Protein AF-A0A0D6Q1G5-F1 (afdb_monomer)

Secondary structure (DSSP, 8-state):
-PPPPPPHHHHHHHSPPPPPPP-PPP-TTTHHHHHHHHHHHHHTPPTTTHHHHHHHHHHHHHHHHHTTSS-HHHHHHHHHHHHHHTT--HHHHHHHHHHHHHHHHTSPPP------

Sequence (116 aa):
MPPPPIPHWLAALLAPAPQPMPPRRMAADRAPGVLLRALHAVCDAPAGMANTTLNARAYALGRWCGAGMMDMAQARDTLLHAAQRRRIPLNEARATIRSGLNAGLRNPRPVMRALP

Solvent-accessible surface area (backbone atoms only — not comparable to full-atom values): 6587 Å² total; per-residue (Å²): 131,82,80,79,82,79,56,70,72,57,52,60,71,68,48,74,75,84,73,79,75,76,84,55,80,59,63,78,81,59,44,66,62,53,53,52,54,45,27,49,48,28,52,69,37,55,90,93,36,39,65,61,42,39,31,53,41,22,22,54,48,12,10,36,29,43,53,42,43,39,60,63,65,62,51,50,51,46,48,51,54,19,32,54,76,55,65,46,57,66,72,59,46,52,53,41,39,52,53,18,24,53,56,11,35,78,49,43,50,87,73,85,72,80,76,132

Foldseek 3Di:
DDDDDDDPVVVVVVDPDPDDDPQDDAPPDPAVVLLVVLLCCLLVPPVPCNLVSLLQSLQQVLQCVLQSHDDLVSSLVSSLVSCVSNVPPNVSSNVSSVVNSPNNNVVHDDDPDPDD

Mean predicted aligned error: 10.6 Å

Organism: NCBI:txid1234669

Radius of gyration: 17.66 Å; Cα contacts (8 Å, |Δi|>4): 138; chains: 1; bounding box: 49×21×62 Å

Structure (mmCIF, N/CA/C/O backbone):
data_AF-A0A0D6Q1G5-F1
#
_entry.id   AF-A0A0D6Q1G5-F1
#
loop_
_atom_site.group_PDB
_atom_site.id
_atom_site.type_symbol
_atom_site.label_atom_id
_atom_site.label_alt_id
_atom_site.label_comp_id
_atom_site.label_asym_id
_atom_site.label_entity_id
_atom_site.label_seq_id
_atom_site.pdbx_PDB_ins_code
_atom_site.Cartn_x
_atom_site.Cartn_y
_atom_site.Cartn_z
_atom_site.occupancy
_atom_site.B_iso_or_equiv
_atom_site.auth_seq_id
_atom_site.auth_comp_id
_atom_site.auth_asym_id
_atom_site.auth_atom_id
_atom_site.pdbx_PDB_model_num
ATOM 1 N N . MET A 1 1 ? -21.954 6.990 -46.065 1.00 56.91 1 MET A N 1
ATOM 2 C CA . MET A 1 1 ? -21.595 7.820 -44.894 1.00 56.91 1 MET A CA 1
ATOM 3 C C . MET A 1 1 ? -20.930 6.909 -43.870 1.00 56.91 1 MET A C 1
ATOM 5 O O . MET A 1 1 ? -21.485 5.839 -43.641 1.00 56.91 1 MET A O 1
ATOM 9 N N . PRO A 1 2 ? -19.750 7.246 -43.322 1.00 72.81 2 PRO A N 1
ATOM 10 C CA . PRO A 1 2 ? -19.150 6.450 -42.254 1.00 72.81 2 PRO A CA 1
ATOM 11 C C . PRO A 1 2 ? -20.015 6.517 -40.983 1.00 72.81 2 PRO A C 1
ATOM 13 O O . PRO A 1 2 ? -20.698 7.525 -40.774 1.00 72.81 2 PRO A O 1
ATOM 16 N N . PRO A 1 3 ? -20.018 5.466 -40.144 1.00 69.62 3 PRO A N 1
ATOM 17 C CA . PRO A 1 3 ? -20.740 5.496 -38.880 1.00 69.62 3 PRO A CA 1
ATOM 18 C C . PRO A 1 3 ? -20.197 6.619 -37.980 1.00 69.62 3 PRO A C 1
ATOM 20 O O . PRO A 1 3 ? -18.997 6.910 -38.021 1.00 69.62 3 PRO A O 1
ATOM 23 N N . PRO A 1 4 ? -21.059 7.263 -37.173 1.00 74.31 4 PRO A N 1
ATOM 24 C CA . PRO A 1 4 ? -20.623 8.296 -36.245 1.00 74.31 4 PRO A CA 1
ATOM 25 C C . PRO A 1 4 ? -19.628 7.718 -35.225 1.00 74.31 4 PRO A C 1
ATOM 27 O O . PRO A 1 4 ? -19.745 6.547 -34.847 1.00 74.31 4 PRO A O 1
ATOM 30 N N . PRO A 1 5 ? -18.646 8.516 -34.766 1.00 77.00 5 PRO A N 1
ATOM 31 C CA . PRO A 1 5 ? -17.690 8.066 -33.766 1.00 77.00 5 PRO A CA 1
ATOM 32 C C . PRO A 1 5 ? -18.419 7.673 -32.479 1.00 77.00 5 PRO A C 1
ATOM 34 O O . PRO A 1 5 ? -19.364 8.337 -32.048 1.00 77.00 5 PRO A O 1
ATOM 37 N N . ILE A 1 6 ? -17.965 6.587 -31.856 1.00 77.88 6 ILE A N 1
ATOM 38 C CA . ILE A 1 6 ? -18.527 6.129 -30.587 1.00 77.88 6 ILE A CA 1
ATOM 39 C C . ILE A 1 6 ? -18.345 7.195 -29.494 1.00 77.88 6 ILE A C 1
ATOM 41 O O . ILE A 1 6 ? -17.254 7.755 -29.352 1.00 77.88 6 ILE A O 1
ATOM 45 N N . PRO A 1 7 ? -19.380 7.460 -28.677 1.00 78.69 7 PRO A N 1
ATOM 46 C CA . PRO A 1 7 ? -19.252 8.340 -27.526 1.00 78.69 7 PRO A CA 1
ATOM 47 C C . PRO A 1 7 ? -18.194 7.831 -26.543 1.00 78.69 7 PRO A C 1
ATOM 49 O O . PRO A 1 7 ? -18.115 6.635 -26.253 1.00 78.69 7 PRO A O 1
ATOM 52 N N . HIS A 1 8 ? -17.416 8.746 -25.966 1.00 64.00 8 HIS A N 1
ATOM 53 C CA . HIS A 1 8 ? -16.313 8.406 -25.058 1.00 64.00 8 HIS A CA 1
ATOM 54 C C . HIS A 1 8 ? -16.758 7.572 -23.842 1.00 64.00 8 HIS A C 1
ATOM 56 O O . HIS A 1 8 ? -16.001 6.744 -23.340 1.00 64.00 8 HIS A O 1
A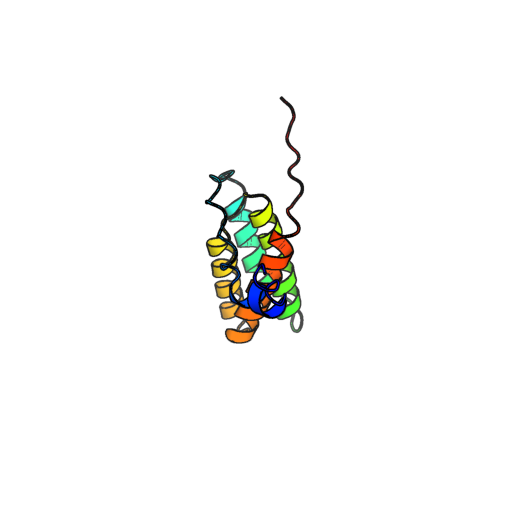TOM 62 N N . TRP A 1 9 ? -17.995 7.759 -23.371 1.00 74.38 9 TRP A N 1
ATOM 63 C CA . TRP A 1 9 ? -18.541 7.014 -22.236 1.00 74.38 9 TRP A CA 1
ATOM 64 C C . TRP A 1 9 ? -18.798 5.540 -22.582 1.00 74.38 9 TRP A C 1
ATOM 66 O O . TRP A 1 9 ? -18.588 4.666 -21.744 1.00 74.38 9 TRP A O 1
ATOM 76 N N . LEU A 1 10 ? -19.183 5.251 -23.828 1.00 65.06 10 LEU A N 1
ATOM 77 C CA . LEU A 1 10 ? -19.400 3.891 -24.312 1.00 65.06 10 LEU A CA 1
ATOM 78 C C . LEU A 1 10 ? -18.060 3.195 -24.571 1.00 65.06 10 LEU A C 1
ATOM 80 O O . LEU A 1 10 ? -17.890 2.031 -24.219 1.00 65.06 10 LEU A O 1
ATOM 84 N N . ALA A 1 11 ? -17.075 3.932 -25.090 1.00 74.81 11 ALA A N 1
ATOM 85 C CA . ALA A 1 11 ? -15.708 3.437 -25.232 1.00 74.81 11 ALA A CA 1
ATOM 86 C C . ALA A 1 11 ? -15.099 3.025 -23.878 1.00 74.81 11 ALA A C 1
ATOM 88 O O . ALA A 1 11 ? -14.411 2.013 -23.800 1.00 74.81 11 ALA A O 1
ATOM 89 N N . ALA A 1 12 ? -15.390 3.765 -22.803 1.00 69.31 12 ALA A N 1
ATOM 90 C CA . ALA A 1 12 ? -14.923 3.435 -21.457 1.00 69.31 12 ALA A CA 1
ATOM 91 C C . ALA A 1 12 ? -15.585 2.171 -20.876 1.00 69.31 12 ALA A C 1
ATOM 93 O O . ALA A 1 12 ? -14.927 1.426 -20.154 1.00 69.31 12 ALA A O 1
ATOM 94 N N . LEU A 1 13 ? -16.856 1.909 -21.203 1.00 73.44 13 LEU A N 1
ATOM 95 C CA . LEU A 1 13 ? -17.562 0.682 -20.801 1.00 73.44 13 LEU A CA 1
ATOM 96 C C . LEU A 1 13 ? -17.092 -0.551 -21.582 1.00 73.44 13 LEU A C 1
ATOM 98 O O . LEU A 1 13 ? -17.082 -1.653 -21.041 1.00 73.44 13 LEU A O 1
ATOM 102 N N . LEU A 1 14 ? -16.703 -0.358 -22.843 1.00 78.50 14 LEU A N 1
ATOM 103 C CA . LEU A 1 14 ? -16.174 -1.406 -23.718 1.00 78.50 14 LEU A CA 1
ATOM 104 C C . LEU A 1 14 ? -14.662 -1.616 -23.555 1.00 78.50 14 LEU A C 1
ATOM 106 O O . LEU A 1 14 ? -14.111 -2.557 -24.126 1.00 78.50 14 LEU A O 1
ATOM 110 N N . ALA A 1 15 ? -13.982 -0.744 -22.804 1.00 76.31 15 ALA A N 1
ATOM 111 C CA . ALA A 1 15 ? -12.550 -0.846 -22.593 1.00 76.31 15 ALA A CA 1
ATOM 112 C C . ALA A 1 15 ? -12.232 -2.162 -21.862 1.00 76.31 15 ALA A C 1
ATOM 114 O O . ALA A 1 15 ? -12.804 -2.429 -20.800 1.00 76.31 15 ALA A O 1
ATOM 115 N N . PRO A 1 16 ? -11.315 -2.992 -22.392 1.00 53.66 16 PRO A N 1
ATOM 116 C CA . PRO A 1 16 ? -10.900 -4.199 -21.699 1.00 53.66 16 PRO A CA 1
ATOM 117 C C . PRO A 1 16 ? -10.326 -3.823 -20.332 1.00 53.66 16 PRO A C 1
ATOM 119 O O . PRO A 1 16 ? -9.638 -2.807 -20.191 1.00 53.66 16 PRO A O 1
ATOM 122 N N . ALA A 1 17 ? -10.599 -4.652 -19.319 1.00 57.75 17 ALA A N 1
ATOM 123 C CA . ALA A 1 17 ? -9.969 -4.500 -18.014 1.00 57.75 17 ALA A CA 1
ATOM 124 C C . ALA A 1 17 ? -8.447 -4.364 -18.211 1.00 57.75 17 ALA A C 1
ATOM 126 O O . ALA A 1 17 ? -7.889 -5.087 -19.045 1.00 57.75 17 ALA A O 1
ATOM 127 N N . PRO A 1 18 ? -7.773 -3.438 -17.499 1.00 54.47 18 PRO A N 1
ATOM 128 C CA . PRO A 1 18 ? -6.341 -3.233 -17.663 1.00 54.47 18 PRO A CA 1
ATOM 129 C C . PRO A 1 18 ? -5.639 -4.580 -17.524 1.00 54.47 18 PRO A C 1
ATOM 131 O O . PRO A 1 18 ? -5.779 -5.250 -16.499 1.00 54.47 18 PRO A O 1
ATOM 134 N N . GLN A 1 19 ? -4.949 -5.001 -18.586 1.00 50.44 19 GLN A N 1
ATOM 135 C CA . GLN A 1 19 ? -4.325 -6.314 -18.603 1.00 50.44 19 GLN A CA 1
ATOM 136 C C . GLN A 1 19 ? -3.267 -6.365 -17.494 1.00 50.44 19 GLN A C 1
ATOM 138 O O . GLN A 1 19 ? -2.438 -5.450 -17.409 1.00 50.44 19 GLN A O 1
ATOM 143 N N . PRO A 1 20 ? -3.278 -7.394 -16.628 1.00 51.62 20 PRO A N 1
ATOM 144 C CA . PRO A 1 20 ? -2.180 -7.595 -15.700 1.00 51.62 20 PRO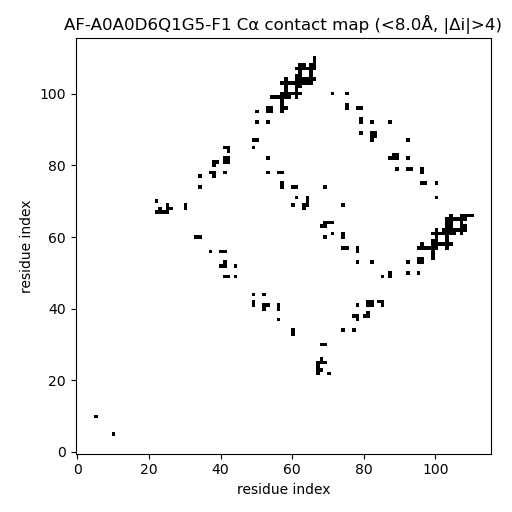 A CA 1
ATOM 145 C C . PRO A 1 20 ? -0.903 -7.767 -16.524 1.00 51.62 20 PRO A C 1
ATOM 147 O O . PRO A 1 20 ? -0.831 -8.619 -17.408 1.00 51.62 20 PRO A O 1
ATOM 150 N N . MET A 1 21 ? 0.093 -6.917 -16.270 1.00 50.62 21 MET A N 1
ATOM 151 C CA . MET A 1 21 ? 1.403 -7.061 -16.898 1.00 50.62 21 MET A CA 1
ATOM 152 C C . MET A 1 21 ? 1.950 -8.457 -16.563 1.00 50.62 21 MET A C 1
ATOM 154 O O . MET A 1 21 ? 1.826 -8.879 -15.408 1.00 50.62 21 MET A O 1
ATOM 158 N N . PRO A 1 22 ? 2.539 -9.182 -17.533 1.00 47.59 22 PRO A N 1
ATOM 159 C CA . PRO A 1 22 ? 3.099 -10.500 -17.268 1.00 47.59 22 PRO A CA 1
ATOM 160 C C . PRO A 1 22 ? 4.116 -10.407 -16.120 1.00 47.59 22 PRO A C 1
ATOM 162 O O . PRO A 1 22 ? 4.860 -9.421 -16.051 1.00 47.59 22 PRO A O 1
ATOM 165 N N . PRO A 1 23 ? 4.157 -11.398 -15.209 1.00 51.00 23 PRO A N 1
ATOM 166 C CA . PRO A 1 23 ? 5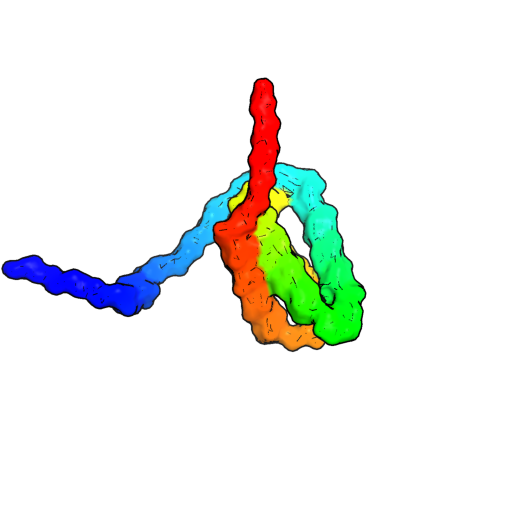.038 -11.357 -14.052 1.00 51.00 23 PRO A CA 1
ATOM 167 C C . PRO A 1 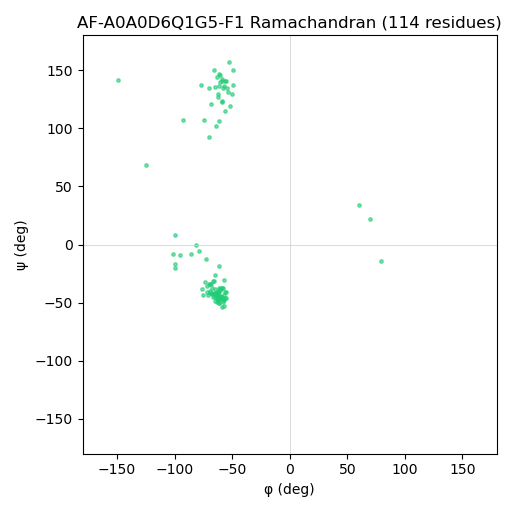23 ? 6.487 -11.306 -14.533 1.00 51.00 23 PRO A C 1
ATOM 169 O O . PRO A 1 23 ? 7.047 -12.284 -15.032 1.00 51.00 23 PRO A O 1
ATOM 172 N N . ARG A 1 24 ? 7.111 -10.135 -14.407 1.00 54.47 24 ARG A N 1
ATOM 173 C CA . ARG A 1 24 ? 8.537 -9.978 -14.671 1.00 54.47 24 ARG A CA 1
ATOM 174 C C . ARG A 1 24 ? 9.279 -10.730 -13.569 1.00 54.47 24 ARG A C 1
ATOM 176 O O . ARG A 1 24 ? 9.066 -10.459 -12.390 1.00 54.47 24 ARG A O 1
ATOM 183 N N . ARG A 1 25 ? 10.103 -11.713 -13.956 1.00 53.00 25 ARG A N 1
ATOM 184 C CA . ARG A 1 25 ? 10.880 -12.535 -13.016 1.00 53.00 25 ARG A CA 1
ATOM 185 C C . ARG A 1 25 ? 11.634 -11.640 -12.028 1.00 53.00 25 ARG A C 1
ATOM 187 O O . ARG A 1 25 ? 12.298 -10.681 -12.418 1.00 53.00 25 ARG A O 1
ATOM 194 N N . MET A 1 26 ? 11.454 -11.981 -10.758 1.00 50.72 26 MET A N 1
ATOM 195 C CA . MET A 1 26 ? 11.842 -11.227 -9.574 1.00 50.72 26 MET A CA 1
ATOM 196 C C . MET A 1 26 ? 13.340 -10.898 -9.549 1.00 50.72 26 MET A C 1
ATOM 198 O O . MET A 1 26 ? 14.173 -11.768 -9.790 1.00 50.72 26 MET A O 1
ATOM 202 N N . ALA A 1 27 ? 13.689 -9.687 -9.109 1.00 51.88 27 ALA A N 1
ATOM 203 C CA . ALA A 1 27 ? 14.935 -9.499 -8.368 1.00 51.88 27 ALA A CA 1
ATOM 204 C C . ALA A 1 27 ? 14.731 -10.167 -6.994 1.00 51.88 27 ALA A C 1
ATOM 206 O O . ALA A 1 27 ? 14.129 -9.579 -6.094 1.00 51.88 27 ALA A O 1
ATOM 207 N N . ALA A 1 28 ? 15.122 -11.439 -6.895 1.00 50.06 28 ALA A N 1
ATOM 208 C CA . ALA A 1 28 ? 14.603 -12.412 -5.930 1.00 50.06 28 ALA A CA 1
ATOM 209 C C . ALA A 1 28 ? 14.816 -12.090 -4.434 1.00 50.06 28 ALA A C 1
ATOM 211 O O . ALA A 1 28 ? 14.061 -12.600 -3.616 1.00 50.06 28 ALA A O 1
ATOM 212 N N . ASP A 1 29 ? 15.737 -11.200 -4.051 1.00 57.25 29 ASP A N 1
ATOM 213 C CA . ASP A 1 29 ? 16.146 -11.103 -2.636 1.00 57.25 29 ASP A CA 1
ATOM 214 C C . ASP A 1 29 ? 15.514 -9.978 -1.802 1.00 57.25 29 ASP A C 1
ATOM 216 O O . ASP A 1 29 ? 15.563 -10.019 -0.573 1.00 57.25 29 ASP A O 1
ATOM 220 N N . ARG A 1 30 ? 14.901 -8.950 -2.406 1.00 58.78 30 ARG A N 1
ATOM 221 C CA . ARG A 1 30 ? 14.429 -7.776 -1.628 1.00 58.78 30 ARG A CA 1
ATOM 222 C C . ARG A 1 30 ? 12.936 -7.770 -1.301 1.00 58.78 30 ARG A C 1
ATOM 224 O O . ARG A 1 30 ? 12.530 -7.075 -0.368 1.00 58.78 30 ARG A O 1
ATOM 231 N N . ALA A 1 31 ? 12.119 -8.530 -2.028 1.00 69.00 31 ALA A N 1
ATOM 232 C CA . ALA A 1 31 ? 10.665 -8.536 -1.853 1.00 69.00 31 ALA A CA 1
ATOM 233 C C . ALA A 1 31 ? 10.196 -9.016 -0.455 1.00 69.00 31 ALA A C 1
ATOM 235 O O . ALA A 1 31 ? 9.336 -8.340 0.121 1.00 69.00 31 ALA A O 1
ATOM 236 N N . PRO A 1 32 ? 10.774 -10.077 0.156 1.00 80.44 32 PRO A N 1
ATOM 237 C CA . PRO A 1 32 ? 10.301 -10.585 1.449 1.00 80.44 32 PRO A CA 1
ATOM 238 C C . PRO A 1 32 ? 10.426 -9.567 2.593 1.00 80.44 32 PRO A C 1
ATOM 240 O O . PRO A 1 32 ? 9.475 -9.340 3.341 1.00 80.44 32 PRO A O 1
ATOM 243 N N . GLY A 1 33 ? 11.570 -8.878 2.697 1.00 89.06 33 GLY A N 1
ATOM 244 C CA . GLY A 1 33 ? 11.796 -7.881 3.751 1.00 89.06 33 GLY A CA 1
ATOM 245 C C . GLY A 1 33 ? 10.894 -6.648 3.628 1.00 89.06 33 GLY A C 1
ATOM 246 O O . GLY A 1 33 ? 10.502 -6.053 4.633 1.00 89.06 33 GLY A O 1
ATOM 247 N N . VAL A 1 34 ? 10.528 -6.261 2.403 1.00 92.06 34 VAL A N 1
ATOM 248 C CA . VAL A 1 34 ? 9.610 -5.139 2.154 1.00 92.06 34 VAL A CA 1
ATOM 249 C C . VAL A 1 34 ? 8.182 -5.496 2.572 1.00 92.06 34 VAL A C 1
ATOM 251 O O . VAL A 1 34 ? 7.528 -4.682 3.229 1.00 92.06 34 VAL A O 1
ATOM 254 N N . LEU A 1 35 ? 7.720 -6.704 2.235 1.00 93.62 35 LEU A N 1
ATOM 255 C CA . LEU A 1 35 ? 6.400 -7.207 2.628 1.00 93.62 35 LEU A CA 1
ATOM 256 C C . LEU A 1 35 ? 6.275 -7.309 4.150 1.00 93.62 35 LEU A C 1
ATOM 258 O O . LEU A 1 35 ? 5.314 -6.792 4.719 1.00 93.62 35 LEU A O 1
ATOM 262 N N . LEU A 1 36 ? 7.282 -7.880 4.818 1.00 94.38 36 LEU A N 1
ATOM 263 C CA . LEU A 1 36 ? 7.283 -8.034 6.273 1.00 94.38 36 LEU A CA 1
ATOM 264 C C . LEU A 1 36 ? 7.203 -6.675 6.987 1.00 94.38 36 LEU A C 1
ATOM 266 O O . LEU A 1 36 ? 6.368 -6.479 7.868 1.00 94.38 36 LEU A O 1
ATOM 270 N N . ARG A 1 37 ? 7.998 -5.687 6.555 1.00 96.12 37 ARG A N 1
ATOM 271 C CA . ARG A 1 37 ? 7.937 -4.320 7.109 1.00 96.12 37 ARG A CA 1
ATOM 272 C C . ARG A 1 37 ? 6.580 -3.654 6.889 1.00 96.12 37 ARG A C 1
ATOM 274 O O . ARG A 1 37 ? 6.131 -2.900 7.749 1.00 96.12 37 ARG A O 1
ATOM 281 N N . ALA A 1 38 ? 5.941 -3.885 5.741 1.00 95.31 38 ALA A N 1
ATOM 282 C CA . ALA A 1 38 ? 4.609 -3.353 5.471 1.00 95.31 38 ALA A CA 1
ATOM 283 C C . ALA A 1 38 ? 3.553 -3.990 6.382 1.00 95.31 38 ALA A C 1
ATOM 285 O O . ALA A 1 38 ? 2.724 -3.265 6.931 1.00 95.31 38 ALA A O 1
ATOM 286 N N . LEU A 1 39 ? 3.630 -5.307 6.585 1.00 96.50 39 LEU A N 1
ATOM 287 C CA . LEU A 1 39 ? 2.759 -6.043 7.496 1.00 96.50 39 LEU A CA 1
ATOM 288 C C . LEU A 1 39 ? 2.875 -5.511 8.927 1.00 96.50 39 LEU A C 1
ATOM 290 O O . LEU A 1 39 ? 1.864 -5.101 9.493 1.00 96.50 39 LEU A O 1
ATOM 294 N N . HIS A 1 40 ? 4.092 -5.440 9.476 1.00 96.81 40 HIS A N 1
ATOM 295 C CA . HIS A 1 40 ? 4.313 -4.921 10.831 1.00 96.81 40 HIS A CA 1
ATOM 296 C C . HIS A 1 40 ? 3.832 -3.483 10.976 1.00 96.81 40 HIS A C 1
ATOM 298 O O . HIS A 1 40 ? 3.091 -3.175 11.897 1.00 96.81 40 HIS A O 1
ATOM 304 N N . ALA A 1 41 ? 4.147 -2.610 10.016 1.00 95.25 41 ALA A N 1
ATOM 305 C CA . ALA A 1 41 ? 3.711 -1.222 10.095 1.00 95.25 41 ALA A CA 1
ATOM 306 C C . ALA A 1 41 ? 2.184 -1.071 10.194 1.00 95.25 41 ALA A C 1
ATOM 308 O O . ALA A 1 41 ? 1.717 -0.179 10.893 1.00 95.25 41 ALA A O 1
ATOM 309 N N . VAL A 1 42 ? 1.409 -1.909 9.499 1.00 94.75 42 VAL A N 1
ATOM 310 C CA . VAL A 1 42 ? -0.060 -1.873 9.579 1.00 94.75 42 VAL A CA 1
ATOM 311 C C . VAL A 1 42 ? -0.562 -2.494 10.886 1.00 94.75 42 VAL A C 1
ATOM 313 O O . VAL A 1 42 ? -1.440 -1.918 11.529 1.00 94.75 42 VAL A O 1
ATOM 316 N N . CYS A 1 43 ? -0.005 -3.637 11.296 1.00 94.94 43 CYS A N 1
ATOM 317 C CA . CYS A 1 43 ? -0.358 -4.301 12.556 1.00 94.94 43 CYS A CA 1
ATOM 318 C C . CYS A 1 43 ? -0.076 -3.419 13.781 1.00 94.94 43 CYS A C 1
ATOM 320 O O . CYS A 1 43 ? -0.898 -3.357 14.694 1.00 94.94 43 CYS A O 1
ATOM 322 N N . ASP A 1 44 ? 1.042 -2.698 13.758 1.00 95.44 44 ASP A N 1
ATOM 323 C CA . ASP A 1 44 ? 1.571 -1.937 14.891 1.00 95.44 44 ASP A CA 1
ATOM 324 C C . ASP A 1 44 ? 1.238 -0.436 14.784 1.00 95.44 44 ASP A C 1
ATOM 326 O O . ASP A 1 44 ? 1.731 0.385 15.558 1.00 95.44 44 ASP A O 1
ATOM 330 N N . ALA A 1 45 ? 0.396 -0.049 13.816 1.00 91.19 45 ALA A N 1
ATOM 331 C CA . ALA A 1 45 ? 0.004 1.341 13.610 1.00 91.19 45 ALA A CA 1
ATOM 332 C C . ALA A 1 45 ? -0.648 1.921 14.883 1.00 91.19 45 ALA A C 1
ATOM 334 O O . ALA A 1 45 ? -1.547 1.274 15.443 1.00 91.19 45 ALA A O 1
ATOM 335 N N . PRO A 1 46 ? -0.287 3.150 15.310 1.00 88.81 46 PRO A N 1
ATOM 336 C CA . PRO A 1 46 ? -0.924 3.820 16.443 1.00 88.81 46 PRO A CA 1
ATOM 337 C C . PRO A 1 46 ? -2.452 3.880 16.316 1.00 88.81 46 PRO A C 1
ATOM 339 O O . PRO A 1 46 ? -3.009 3.817 15.214 1.00 88.81 46 PRO A O 1
ATOM 342 N N . ALA A 1 47 ? -3.151 4.017 17.445 1.00 82.00 47 ALA A N 1
ATOM 343 C CA . ALA A 1 47 ? -4.600 4.211 17.436 1.00 82.00 47 ALA A CA 1
ATOM 344 C C . ALA A 1 47 ? -4.977 5.414 16.547 1.00 82.00 47 ALA A C 1
ATOM 346 O O . ALA A 1 47 ? -4.316 6.448 16.576 1.00 82.00 47 ALA A O 1
ATOM 347 N N . GLY A 1 48 ? -5.994 5.250 15.698 1.00 81.81 48 GLY A N 1
ATOM 348 C CA . GLY A 1 48 ? -6.411 6.265 14.720 1.00 81.81 48 GLY A CA 1
ATOM 349 C C . GLY A 1 48 ? -5.561 6.353 13.443 1.00 81.81 48 GLY A C 1
ATOM 350 O O . GLY A 1 48 ? -6.023 6.917 12.458 1.00 81.81 48 GLY A O 1
ATOM 351 N N . MET A 1 49 ? -4.368 5.748 13.392 1.00 82.88 49 MET A N 1
ATOM 352 C CA . MET A 1 49 ? -3.480 5.815 12.216 1.00 82.88 49 MET A CA 1
ATOM 353 C C . MET A 1 49 ? -3.610 4.620 11.263 1.00 82.88 49 MET A C 1
ATOM 355 O O . MET A 1 49 ? -3.056 4.651 10.167 1.00 82.88 49 MET A O 1
ATOM 359 N N . ALA A 1 50 ? -4.342 3.570 11.646 1.00 83.88 50 ALA A N 1
ATOM 360 C CA . ALA A 1 50 ? -4.356 2.291 10.933 1.00 83.88 50 ALA A CA 1
ATOM 361 C C . ALA A 1 50 ? -4.725 2.409 9.440 1.00 83.88 50 ALA A C 1
ATOM 363 O O . ALA A 1 50 ? -4.027 1.846 8.598 1.00 83.88 50 ALA A O 1
ATOM 364 N N . ASN A 1 51 ? -5.769 3.173 9.094 1.00 85.38 51 ASN A N 1
ATOM 365 C CA . ASN A 1 51 ? -6.187 3.346 7.698 1.00 85.38 51 ASN A CA 1
ATOM 366 C C . ASN A 1 51 ? -5.165 4.169 6.889 1.00 85.38 51 ASN A C 1
ATOM 368 O O . ASN A 1 51 ? -4.792 3.793 5.778 1.00 85.38 51 ASN A O 1
ATOM 372 N N . THR A 1 52 ? -4.627 5.244 7.475 1.00 88.38 52 THR A N 1
ATOM 373 C CA . THR A 1 52 ? -3.563 6.060 6.866 1.00 88.38 52 THR A CA 1
ATOM 374 C C . THR A 1 52 ? -2.310 5.226 6.611 1.00 88.38 52 THR A C 1
ATOM 376 O O . THR A 1 52 ? -1.741 5.270 5.518 1.00 88.38 52 THR A O 1
ATOM 379 N N . THR A 1 53 ? -1.894 4.412 7.585 1.00 91.88 53 THR A N 1
ATOM 380 C CA . THR A 1 53 ? -0.757 3.504 7.430 1.00 91.88 53 THR A CA 1
ATOM 381 C C . THR A 1 53 ? -1.038 2.436 6.375 1.00 91.88 53 THR A C 1
ATOM 383 O O . THR A 1 53 ? -0.174 2.201 5.530 1.00 91.88 53 THR A O 1
ATOM 386 N N . LEU A 1 54 ? -2.236 1.841 6.353 1.00 94.38 54 LEU A N 1
ATOM 387 C CA . LEU A 1 54 ? -2.638 0.877 5.326 1.00 94.38 54 LEU A CA 1
ATOM 388 C C . LEU A 1 54 ? -2.546 1.483 3.921 1.00 94.38 54 LEU A C 1
ATOM 390 O O . LEU A 1 54 ? -1.912 0.892 3.047 1.00 94.38 54 LEU A O 1
ATOM 394 N N . ASN A 1 55 ? -3.105 2.677 3.718 1.00 94.12 55 ASN A N 1
ATOM 395 C CA . ASN A 1 55 ? -3.042 3.386 2.442 1.00 94.12 55 ASN A CA 1
ATOM 396 C C . ASN A 1 55 ? -1.593 3.696 2.031 1.00 94.12 55 ASN A C 1
ATOM 398 O O . ASN A 1 55 ? -1.181 3.405 0.908 1.00 94.12 55 ASN A O 1
ATOM 402 N N . ALA A 1 56 ? -0.782 4.224 2.952 1.00 92.94 56 ALA A N 1
ATOM 403 C CA . ALA A 1 56 ? 0.617 4.554 2.683 1.00 92.94 56 ALA A CA 1
ATOM 404 C C . ALA A 1 56 ? 1.447 3.312 2.312 1.00 92.94 56 ALA A C 1
ATOM 406 O O . ALA A 1 56 ? 2.285 3.363 1.405 1.00 92.94 56 ALA A O 1
ATOM 407 N N . ARG A 1 57 ? 1.209 2.175 2.981 1.00 97.75 57 ARG A N 1
ATOM 408 C CA . ARG A 1 57 ? 1.871 0.904 2.655 1.00 97.75 57 ARG A CA 1
ATOM 409 C C . ARG A 1 57 ? 1.362 0.319 1.340 1.00 97.75 57 ARG A C 1
ATOM 411 O O . ARG A 1 57 ? 2.195 -0.100 0.542 1.00 97.75 57 ARG A O 1
ATOM 418 N N . ALA A 1 58 ? 0.059 0.371 1.066 1.00 96.81 58 ALA A N 1
ATOM 419 C CA . ALA A 1 58 ? -0.516 -0.013 -0.225 1.00 96.81 58 ALA A CA 1
ATOM 420 C C . ALA A 1 58 ? 0.101 0.785 -1.375 1.00 96.81 58 ALA A C 1
ATOM 422 O O . ALA A 1 58 ? 0.588 0.201 -2.340 1.00 96.81 58 ALA A O 1
ATOM 423 N N . TYR A 1 59 ? 0.192 2.105 -1.228 1.00 96.38 59 TYR A N 1
ATOM 424 C CA . TYR A 1 59 ? 0.886 2.953 -2.187 1.00 96.38 59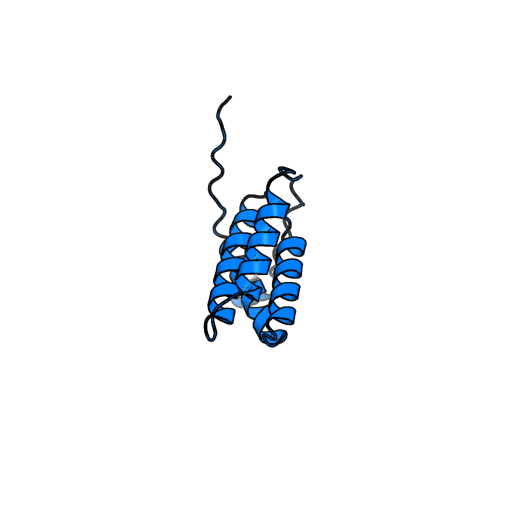 TYR A CA 1
ATOM 425 C C . TYR A 1 59 ? 2.341 2.525 -2.377 1.00 96.38 59 TYR A C 1
ATOM 427 O O . TYR A 1 59 ? 2.769 2.254 -3.498 1.00 96.38 59 TYR A O 1
ATOM 435 N N . ALA A 1 60 ? 3.102 2.392 -1.288 1.00 95.56 60 ALA A N 1
ATOM 436 C CA . ALA A 1 60 ? 4.511 2.027 -1.360 1.00 95.56 60 ALA A CA 1
ATOM 437 C C . ALA A 1 60 ? 4.742 0.681 -2.064 1.00 95.56 60 ALA A C 1
ATOM 439 O O . ALA A 1 60 ? 5.606 0.621 -2.941 1.00 95.56 60 ALA A O 1
ATOM 440 N N . LEU A 1 61 ? 3.987 -0.366 -1.709 1.00 95.50 61 LEU A N 1
ATOM 441 C CA . LEU A 1 61 ? 4.074 -1.685 -2.348 1.00 95.50 61 LEU A CA 1
ATOM 442 C C . LEU A 1 61 ? 3.643 -1.631 -3.816 1.00 95.50 61 LEU A C 1
ATOM 444 O O . LEU A 1 61 ? 4.303 -2.230 -4.663 1.00 95.50 61 LEU A O 1
ATOM 448 N N . GLY A 1 62 ? 2.621 -0.837 -4.143 1.00 95.44 62 GLY A N 1
ATOM 449 C CA . GLY A 1 62 ? 2.220 -0.584 -5.525 1.00 95.44 62 GLY A CA 1
ATOM 450 C C . GLY A 1 62 ? 3.376 -0.042 -6.364 1.00 95.44 62 GLY A C 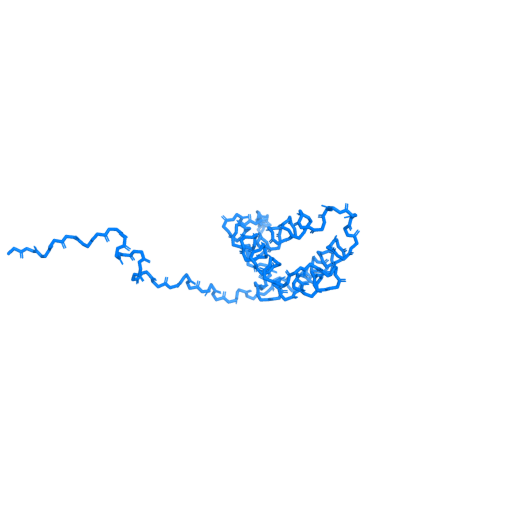1
ATOM 451 O O . GLY A 1 62 ? 3.595 -0.506 -7.478 1.00 95.44 62 GLY A O 1
ATOM 452 N N . ARG A 1 63 ? 4.197 0.861 -5.808 1.00 94.62 63 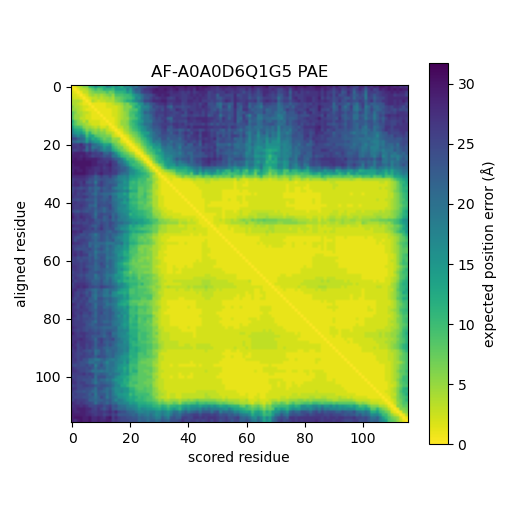ARG A N 1
ATOM 453 C CA . ARG A 1 63 ? 5.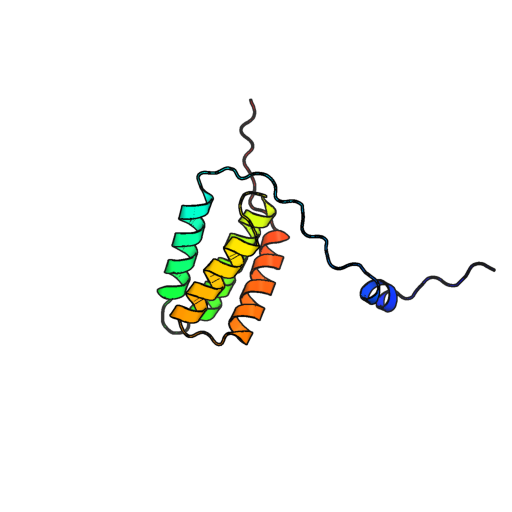384 1.382 -6.513 1.00 94.62 63 ARG A CA 1
ATOM 454 C C . ARG A 1 63 ? 6.462 0.321 -6.758 1.00 94.62 63 ARG A C 1
ATOM 456 O O . ARG A 1 63 ? 7.172 0.410 -7.758 1.00 94.62 63 ARG A O 1
ATOM 463 N N . TRP A 1 64 ? 6.603 -0.667 -5.868 1.00 92.50 64 TRP A N 1
ATOM 464 C CA . TRP A 1 64 ? 7.478 -1.830 -6.094 1.00 92.50 64 TRP A CA 1
ATOM 465 C C . TRP A 1 64 ? 6.927 -2.738 -7.196 1.00 92.50 64 TRP A C 1
ATOM 467 O O . TRP A 1 64 ? 7.692 -3.196 -8.045 1.00 92.50 64 TRP A O 1
ATOM 477 N N . CYS A 1 65 ? 5.607 -2.939 -7.220 1.00 91.75 65 CYS A N 1
ATOM 478 C CA . CYS A 1 65 ? 4.935 -3.685 -8.283 1.00 91.75 65 CYS A CA 1
ATOM 479 C C . CYS A 1 65 ? 5.117 -2.988 -9.639 1.00 91.75 65 CYS A C 1
ATOM 481 O O . CYS A 1 65 ? 5.495 -3.628 -10.614 1.00 91.75 65 CYS A O 1
ATOM 483 N N . GLY A 1 66 ? 4.951 -1.661 -9.687 1.00 88.12 66 GLY A N 1
ATOM 484 C CA . GLY A 1 66 ? 5.123 -0.866 -10.909 1.00 88.12 66 GLY A CA 1
ATOM 485 C C . GLY A 1 66 ? 6.561 -0.869 -11.430 1.00 88.12 66 GLY A C 1
ATOM 486 O O . GLY A 1 66 ? 6.791 -0.749 -12.627 1.00 88.12 66 GLY A O 1
ATOM 487 N N . ALA A 1 67 ? 7.539 -1.066 -10.540 1.00 88.44 67 ALA A N 1
ATOM 488 C CA . ALA A 1 67 ? 8.942 -1.258 -10.903 1.00 88.44 67 ALA A CA 1
ATOM 489 C C . ALA A 1 67 ? 9.270 -2.703 -11.343 1.00 88.44 67 ALA A C 1
ATOM 491 O O . ALA A 1 67 ? 10.422 -2.996 -11.663 1.00 88.44 67 ALA A O 1
ATOM 492 N N . GLY A 1 68 ? 8.292 -3.617 -11.338 1.00 86.12 68 GLY A N 1
ATOM 493 C CA . GLY A 1 68 ? 8.479 -5.032 -11.671 1.00 86.12 68 GLY A CA 1
ATOM 494 C C . GLY A 1 68 ? 9.275 -5.821 -10.627 1.00 86.12 68 GLY A C 1
ATOM 495 O O . GLY A 1 68 ? 9.867 -6.842 -10.958 1.00 86.12 68 GLY A O 1
ATOM 496 N N . MET A 1 69 ? 9.337 -5.337 -9.383 1.00 85.94 69 MET A N 1
ATOM 497 C CA . MET A 1 69 ? 10.125 -5.952 -8.303 1.00 85.94 69 MET A CA 1
ATOM 498 C C . MET A 1 69 ? 9.291 -6.779 -7.320 1.00 85.94 69 MET A C 1
ATOM 500 O O . MET A 1 69 ? 9.847 -7.410 -6.423 1.00 85.94 69 MET A O 1
ATOM 504 N N . MET A 1 70 ? 7.967 -6.725 -7.432 1.00 86.94 70 MET A N 1
ATOM 505 C CA . MET A 1 70 ? 7.039 -7.378 -6.518 1.00 86.94 70 MET A CA 1
ATOM 506 C C . MET A 1 70 ? 5.778 -7.773 -7.270 1.00 86.94 70 MET A C 1
ATOM 508 O O . MET A 1 70 ? 5.305 -7.023 -8.122 1.00 86.94 70 MET A O 1
ATOM 512 N N . ASP A 1 71 ? 5.236 -8.937 -6.936 1.00 88.12 71 ASP A N 1
ATOM 513 C CA . ASP A 1 71 ? 3.941 -9.352 -7.448 1.00 88.12 71 ASP A CA 1
ATOM 514 C C . ASP A 1 71 ? 2.798 -8.623 -6.719 1.00 88.12 71 ASP A C 1
ATOM 516 O O . ASP A 1 71 ? 2.799 -8.471 -5.492 1.00 88.12 71 ASP A O 1
ATOM 520 N N . MET A 1 72 ? 1.800 -8.177 -7.485 1.00 88.12 72 MET A N 1
ATOM 521 C CA . MET A 1 72 ? 0.673 -7.421 -6.944 1.00 88.12 72 MET A CA 1
ATOM 522 C C . MET A 1 72 ? -0.220 -8.295 -6.056 1.00 88.12 72 MET A C 1
ATOM 524 O O . MET A 1 72 ? -0.752 -7.788 -5.064 1.00 88.12 72 MET A O 1
ATOM 528 N N . ALA A 1 73 ? -0.378 -9.587 -6.371 1.00 89.81 73 ALA A N 1
ATOM 529 C CA . ALA A 1 73 ? -1.185 -10.478 -5.540 1.00 89.81 73 ALA A CA 1
ATOM 530 C C . ALA A 1 73 ? -0.526 -10.675 -4.169 1.00 89.81 73 ALA A C 1
ATOM 532 O O . ALA A 1 73 ? -1.182 -10.459 -3.151 1.00 89.81 73 ALA A O 1
ATOM 533 N N . GLN A 1 74 ? 0.789 -10.917 -4.128 1.00 92.12 74 GLN A N 1
ATOM 534 C CA . GLN A 1 74 ? 1.540 -10.988 -2.866 1.00 92.12 74 GLN A CA 1
ATOM 535 C C . GLN A 1 74 ? 1.423 -9.709 -2.021 1.00 92.12 74 GLN A C 1
ATOM 537 O O . GLN A 1 74 ? 1.209 -9.780 -0.807 1.00 92.12 74 GLN A O 1
ATOM 542 N N . ALA A 1 75 ? 1.533 -8.531 -2.645 1.00 95.06 75 ALA A N 1
ATOM 543 C CA . ALA A 1 75 ? 1.382 -7.254 -1.949 1.00 95.06 75 ALA A CA 1
ATOM 544 C C . ALA A 1 75 ? -0.028 -7.079 -1.362 1.00 95.06 75 ALA A C 1
ATOM 546 O O . ALA A 1 75 ? -0.183 -6.686 -0.203 1.00 95.06 75 ALA A O 1
ATOM 547 N N . ARG A 1 76 ? -1.060 -7.395 -2.153 1.00 97.00 76 ARG A N 1
ATOM 548 C CA . ARG A 1 76 ? -2.463 -7.321 -1.735 1.00 97.00 76 ARG A CA 1
ATOM 549 C C . ARG A 1 76 ? -2.746 -8.261 -0.569 1.00 97.00 76 ARG A C 1
ATOM 551 O O . ARG A 1 76 ? -3.323 -7.826 0.426 1.00 97.00 76 ARG A O 1
ATOM 558 N N . ASP A 1 77 ? -2.346 -9.520 -0.688 1.00 95.62 77 ASP A N 1
ATOM 559 C CA . ASP A 1 77 ? -2.676 -10.556 0.289 1.00 95.62 77 ASP A CA 1
ATOM 560 C C . ASP A 1 77 ? -1.964 -10.284 1.627 1.00 95.62 77 ASP A C 1
ATOM 562 O O . ASP A 1 77 ? -2.579 -10.382 2.690 1.00 95.62 77 ASP A O 1
ATOM 566 N N . THR A 1 78 ? -0.721 -9.787 1.578 1.00 96.06 78 THR A N 1
ATOM 567 C CA . THR A 1 78 ? 0.025 -9.325 2.764 1.00 96.06 78 THR A CA 1
ATOM 568 C C . THR A 1 78 ? -0.701 -8.199 3.504 1.00 96.06 78 THR A C 1
ATOM 570 O O . THR A 1 78 ? -0.830 -8.228 4.730 1.00 96.06 78 THR A O 1
ATOM 573 N N . LEU A 1 79 ? -1.195 -7.195 2.773 1.00 96.62 79 LEU A N 1
ATOM 574 C CA . LEU A 1 79 ? -1.894 -6.055 3.371 1.00 96.62 79 LEU A CA 1
ATOM 575 C C . LEU A 1 79 ? -3.280 -6.432 3.895 1.00 96.62 79 LEU A C 1
ATOM 577 O O . LEU A 1 79 ? -3.687 -5.920 4.936 1.00 96.62 79 LEU A O 1
ATOM 581 N N . LEU A 1 80 ? -3.991 -7.337 3.215 1.00 97.81 80 LEU A N 1
ATOM 582 C CA . LEU A 1 80 ? -5.269 -7.865 3.698 1.00 97.81 80 LEU A CA 1
ATOM 583 C C . LEU A 1 80 ? -5.085 -8.627 5.008 1.00 97.81 80 LEU A C 1
ATOM 585 O O . LEU A 1 80 ? -5.837 -8.393 5.953 1.00 97.81 80 LEU A O 1
ATOM 589 N N . HIS A 1 81 ? -4.054 -9.466 5.090 1.00 96.62 81 HIS A N 1
ATOM 590 C CA . HIS A 1 81 ? -3.721 -10.175 6.319 1.00 96.62 81 HIS A CA 1
ATOM 591 C C . HIS A 1 81 ? -3.410 -9.199 7.470 1.00 96.62 81 HIS A C 1
ATOM 593 O O . HIS A 1 81 ? -3.947 -9.337 8.571 1.00 96.62 81 HIS A O 1
ATOM 599 N N . ALA A 1 82 ? -2.616 -8.155 7.215 1.00 95.62 82 ALA A N 1
ATOM 600 C CA . ALA A 1 82 ? -2.314 -7.139 8.225 1.00 95.62 82 ALA A CA 1
ATOM 601 C C . ALA A 1 82 ? -3.561 -6.342 8.662 1.00 95.62 82 ALA A C 1
ATOM 603 O O . ALA A 1 82 ? -3.776 -6.114 9.854 1.00 95.62 82 ALA A O 1
ATOM 604 N N . ALA A 1 83 ? -4.427 -5.971 7.714 1.00 93.19 83 ALA A N 1
ATOM 605 C CA . ALA A 1 83 ? -5.681 -5.272 7.990 1.00 93.19 83 ALA A CA 1
ATOM 606 C C . ALA A 1 83 ? -6.639 -6.117 8.847 1.00 93.19 83 ALA A C 1
ATOM 608 O O . ALA A 1 83 ? -7.228 -5.601 9.799 1.00 93.19 83 ALA A O 1
ATOM 609 N N . GLN A 1 84 ? -6.742 -7.420 8.567 1.00 95.69 84 GLN A N 1
ATOM 610 C CA . GLN A 1 84 ? -7.521 -8.365 9.373 1.00 95.69 84 GLN A CA 1
ATOM 611 C C . GLN A 1 84 ? -6.988 -8.460 10.806 1.00 95.69 84 GLN A C 1
ATOM 613 O O . GLN A 1 84 ? -7.764 -8.357 11.756 1.00 95.69 84 GLN A O 1
ATOM 618 N N . ARG A 1 85 ? -5.665 -8.585 10.981 1.00 94.94 85 ARG A N 1
ATOM 619 C CA . ARG A 1 85 ? -5.022 -8.604 12.309 1.00 94.94 85 ARG A CA 1
ATOM 620 C C . ARG A 1 85 ? -5.288 -7.317 13.091 1.00 94.94 85 ARG A C 1
ATOM 622 O O . ARG A 1 85 ? -5.535 -7.379 14.293 1.00 94.94 85 ARG A O 1
ATOM 629 N N . ARG A 1 86 ? -5.311 -6.170 12.405 1.00 90.19 86 ARG A N 1
ATOM 630 C CA . ARG A 1 86 ? -5.643 -4.863 12.995 1.00 90.19 86 ARG A CA 1
ATOM 631 C C . ARG A 1 86 ? -7.151 -4.633 13.187 1.00 90.19 86 ARG A C 1
ATOM 633 O O . ARG A 1 86 ? -7.523 -3.636 13.797 1.00 90.19 86 ARG A O 1
ATOM 640 N N . ARG A 1 87 ? -8.004 -5.555 12.719 1.00 92.38 87 ARG A N 1
ATOM 641 C CA . ARG A 1 87 ? -9.478 -5.468 12.714 1.00 92.38 87 ARG A CA 1
ATOM 642 C C . ARG A 1 87 ? -10.035 -4.275 11.928 1.00 92.38 87 ARG A C 1
ATOM 644 O O . ARG A 1 87 ? -11.074 -3.726 12.283 1.00 92.38 87 ARG A O 1
ATOM 651 N N . ILE A 1 88 ? -9.369 -3.889 10.842 1.00 86.94 88 ILE A N 1
ATOM 652 C CA . ILE A 1 88 ? -9.937 -2.943 9.873 1.00 86.94 88 ILE A CA 1
ATOM 653 C C . ILE A 1 88 ? -11.074 -3.664 9.119 1.00 86.94 88 ILE A C 1
ATOM 655 O O . ILE A 1 88 ? -10.869 -4.806 8.690 1.00 86.94 88 ILE A O 1
ATOM 659 N N . PRO A 1 89 ? -12.255 -3.046 8.927 1.00 86.81 89 PRO A N 1
ATOM 660 C CA . PRO A 1 89 ? -13.347 -3.652 8.169 1.00 86.81 89 PRO A CA 1
ATOM 661 C C . PRO A 1 89 ? -12.902 -4.102 6.770 1.00 86.81 89 PRO A C 1
ATOM 663 O O . PRO A 1 89 ? -12.285 -3.345 6.022 1.00 86.81 89 PRO A O 1
ATOM 666 N N . LEU A 1 90 ? -13.236 -5.337 6.384 1.00 85.19 90 LEU A N 1
ATOM 667 C CA . LEU A 1 90 ? -12.687 -5.966 5.174 1.00 85.19 90 LEU A CA 1
ATOM 668 C C . LEU A 1 90 ? -13.013 -5.199 3.881 1.00 85.19 90 LEU A C 1
ATOM 670 O O . LEU A 1 90 ? -12.173 -5.114 2.986 1.00 85.19 90 LEU A O 1
ATOM 674 N N . ASN A 1 91 ? -14.219 -4.639 3.774 1.00 82.69 91 ASN A N 1
ATOM 675 C CA . ASN A 1 91 ? -14.637 -3.882 2.592 1.00 82.69 91 ASN A CA 1
ATOM 676 C C . ASN A 1 91 ? -13.850 -2.571 2.451 1.00 82.69 91 ASN A C 1
ATOM 678 O O . ASN A 1 91 ? -13.399 -2.245 1.353 1.00 82.69 91 ASN A O 1
ATOM 682 N N . GLU A 1 92 ? -13.623 -1.872 3.564 1.00 85.44 92 GLU A N 1
ATOM 683 C CA . GLU A 1 92 ? -12.791 -0.667 3.614 1.00 85.44 92 GLU A CA 1
ATOM 684 C C . GLU A 1 92 ? -11.336 -1.006 3.278 1.00 85.44 92 GLU A C 1
ATOM 686 O O . GLU A 1 92 ? -10.750 -0.407 2.376 1.00 85.44 92 GLU A O 1
ATOM 691 N N . ALA A 1 93 ? -10.783 -2.047 3.909 1.00 92.25 93 ALA A N 1
ATOM 692 C CA . ALA A 1 93 ? -9.426 -2.506 3.640 1.00 92.25 93 ALA A CA 1
ATOM 693 C C . ALA A 1 93 ? -9.221 -2.846 2.156 1.00 92.25 93 ALA A C 1
ATOM 695 O O . ALA A 1 93 ? -8.247 -2.404 1.551 1.00 92.25 93 ALA A O 1
ATOM 696 N N . ARG A 1 94 ? -10.153 -3.581 1.533 1.00 92.62 94 ARG A N 1
ATOM 697 C CA . ARG A 1 94 ? -10.099 -3.912 0.098 1.00 92.62 94 ARG A CA 1
ATOM 698 C C . ARG A 1 94 ? -10.106 -2.664 -0.780 1.00 92.62 94 ARG A C 1
ATOM 700 O O . ARG A 1 94 ? -9.324 -2.598 -1.729 1.00 92.62 94 ARG A O 1
ATOM 707 N N . ALA A 1 95 ? -10.968 -1.694 -0.478 1.00 88.06 95 ALA A N 1
ATOM 708 C CA . ALA A 1 95 ? -11.044 -0.447 -1.230 1.00 88.06 95 ALA A CA 1
ATOM 709 C C . ALA A 1 95 ? -9.731 0.348 -1.129 1.00 88.06 95 ALA A C 1
ATOM 711 O O . ALA A 1 95 ? -9.166 0.695 -2.169 1.00 88.06 95 ALA A O 1
ATOM 712 N N . THR A 1 96 ? -9.217 0.543 0.091 1.00 92.50 96 THR A N 1
ATOM 713 C CA . THR A 1 96 ? -7.959 1.254 0.377 1.00 92.50 96 THR A CA 1
ATOM 714 C C . THR A 1 96 ? -6.746 0.562 -0.246 1.00 92.50 96 THR A C 1
ATOM 716 O O . THR A 1 96 ? -5.916 1.205 -0.884 1.00 92.50 96 THR A O 1
ATOM 719 N N . ILE A 1 97 ? -6.639 -0.763 -0.112 1.00 95.50 97 ILE A N 1
ATOM 720 C CA . ILE A 1 97 ? -5.529 -1.532 -0.690 1.00 95.50 97 ILE A CA 1
ATOM 721 C C . ILE A 1 97 ? -5.558 -1.430 -2.213 1.00 95.50 97 ILE A C 1
ATOM 723 O O . ILE A 1 97 ? -4.526 -1.172 -2.830 1.00 95.50 97 ILE A O 1
ATOM 727 N N . ARG A 1 98 ? -6.732 -1.594 -2.835 1.00 94.94 98 ARG A N 1
ATOM 728 C CA . ARG A 1 98 ? -6.872 -1.517 -4.293 1.00 94.94 98 ARG A CA 1
ATOM 729 C C . ARG A 1 98 ? -6.498 -0.134 -4.820 1.00 94.94 98 ARG A C 1
ATOM 731 O O . ARG A 1 98 ? -5.750 -0.049 -5.793 1.00 94.94 98 ARG A O 1
ATOM 738 N N . SER A 1 99 ? -7.013 0.938 -4.216 1.00 93.00 99 SER A N 1
ATOM 739 C CA . SER A 1 99 ? -6.704 2.301 -4.660 1.00 93.00 99 SER A CA 1
ATOM 740 C C . SER A 1 99 ? -5.224 2.633 -4.454 1.00 93.00 99 SER A C 1
ATOM 742 O O . SER A 1 99 ? -4.581 3.106 -5.392 1.00 93.00 99 SER A O 1
ATOM 744 N N . GLY A 1 100 ? -4.663 2.305 -3.286 1.00 93.75 100 GLY A N 1
ATOM 745 C CA . GLY A 1 100 ? -3.254 2.526 -2.967 1.00 93.75 100 GLY A CA 1
ATOM 746 C C . GLY A 1 100 ? -2.309 1.761 -3.894 1.00 93.75 100 GLY A C 1
ATOM 747 O O . GLY A 1 100 ? -1.428 2.372 -4.500 1.00 93.75 100 GLY A O 1
ATOM 748 N N . LEU A 1 101 ? -2.517 0.451 -4.082 1.00 95.38 101 LEU A N 1
ATOM 749 C CA . LEU A 1 101 ? -1.692 -0.367 -4.982 1.00 95.38 101 LEU A CA 1
ATOM 750 C C . LEU A 1 101 ? -1.744 0.156 -6.421 1.00 95.38 101 LEU A C 1
ATOM 752 O O . LEU A 1 101 ? -0.695 0.303 -7.044 1.00 95.38 101 LEU A O 1
ATOM 756 N N . ASN A 1 102 ? -2.932 0.492 -6.933 1.00 93.88 102 ASN A N 1
ATOM 757 C CA . ASN A 1 102 ? -3.083 1.031 -8.287 1.00 93.88 102 ASN A CA 1
ATOM 758 C C . ASN A 1 102 ? -2.405 2.398 -8.449 1.00 93.88 102 ASN A C 1
ATOM 760 O O . ASN A 1 102 ? -1.755 2.646 -9.464 1.00 93.88 102 ASN A O 1
ATOM 764 N N . ALA A 1 103 ? -2.528 3.283 -7.457 1.00 90.19 103 ALA A N 1
ATOM 765 C CA . ALA A 1 103 ? -1.850 4.577 -7.468 1.00 90.19 103 ALA A CA 1
ATOM 766 C C . ALA A 1 103 ? -0.323 4.413 -7.431 1.00 90.19 103 ALA A C 1
ATOM 768 O O . ALA A 1 103 ? 0.391 5.091 -8.167 1.00 90.19 103 ALA A O 1
ATOM 769 N N . GLY A 1 104 ? 0.179 3.480 -6.618 1.00 92.38 104 GLY A N 1
ATOM 770 C CA . GLY A 1 104 ? 1.600 3.156 -6.558 1.00 92.38 104 GLY A CA 1
ATOM 771 C C . GLY A 1 104 ? 2.116 2.539 -7.858 1.00 92.38 104 GLY A C 1
ATOM 772 O O . GLY A 1 104 ? 3.173 2.934 -8.339 1.00 92.38 104 GLY A O 1
ATOM 773 N N . LEU A 1 105 ? 1.356 1.622 -8.460 1.00 93.38 105 LEU A N 1
ATOM 774 C CA . LEU A 1 105 ? 1.696 0.982 -9.735 1.00 93.38 105 LEU A CA 1
ATOM 775 C C . LEU A 1 105 ? 1.914 2.021 -10.843 1.00 93.38 105 LEU A C 1
ATOM 777 O O . LEU A 1 105 ? 2.858 1.907 -11.617 1.00 93.38 105 LEU A O 1
ATOM 781 N N . ARG A 1 106 ? 1.065 3.057 -10.877 1.00 92.31 106 ARG A N 1
ATOM 782 C CA . ARG A 1 106 ? 1.150 4.188 -11.818 1.00 92.31 106 ARG A CA 1
ATOM 783 C C . ARG A 1 106 ? 2.296 5.156 -11.515 1.00 92.31 106 ARG A C 1
ATOM 785 O O . ARG A 1 106 ? 2.608 5.986 -12.360 1.00 92.31 106 ARG A O 1
ATOM 792 N N . ASN A 1 107 ? 2.929 5.048 -10.346 1.00 90.94 107 ASN A N 1
ATOM 793 C CA . ASN A 1 107 ? 4.122 5.809 -9.982 1.00 90.94 107 ASN A CA 1
ATOM 794 C C . ASN A 1 107 ? 5.277 4.883 -9.546 1.00 90.94 107 ASN A C 1
ATOM 796 O O . ASN A 1 107 ? 5.638 4.862 -8.360 1.00 90.94 107 ASN A O 1
ATOM 800 N N . PRO A 1 108 ? 5.865 4.098 -10.468 1.00 90.75 108 PRO A N 1
ATOM 801 C CA . PRO A 1 108 ? 6.919 3.142 -10.147 1.00 90.75 108 PRO A CA 1
ATOM 802 C C . PRO A 1 108 ? 8.062 3.734 -9.310 1.00 90.75 108 PRO A C 1
ATOM 804 O O . PRO A 1 108 ? 8.390 4.924 -9.383 1.00 90.75 108 PRO A O 1
ATOM 807 N N . ARG A 1 109 ? 8.705 2.902 -8.484 1.00 87.62 109 ARG A N 1
ATOM 808 C CA . ARG A 1 109 ? 9.974 3.305 -7.860 1.00 87.62 109 ARG A CA 1
ATOM 809 C C . ARG A 1 109 ? 11.047 3.479 -8.946 1.00 87.62 109 ARG A C 1
ATOM 811 O O . ARG A 1 109 ? 11.161 2.591 -9.790 1.00 87.62 109 ARG A O 1
ATOM 818 N N . PRO A 1 110 ? 11.857 4.557 -8.907 1.00 82.06 110 PRO A N 1
ATOM 819 C CA . PRO A 1 110 ? 13.008 4.683 -9.786 1.00 82.06 110 PRO A CA 1
ATOM 820 C C . PRO A 1 110 ? 13.938 3.500 -9.544 1.00 82.06 110 PRO A C 1
ATOM 822 O O . PRO A 1 110 ? 14.360 3.250 -8.413 1.00 82.06 110 PRO A O 1
ATOM 825 N N . VAL A 1 111 ? 14.230 2.756 -10.601 1.00 69.25 111 VAL A N 1
ATOM 826 C CA . VAL A 1 111 ? 15.232 1.700 -10.552 1.00 69.25 111 VAL A CA 1
ATOM 827 C C . VAL A 1 111 ? 16.531 2.348 -10.993 1.00 69.25 111 VAL A C 1
ATOM 829 O O . VAL A 1 111 ? 16.673 2.676 -12.169 1.00 69.25 111 VAL A O 1
ATOM 832 N N . MET A 1 112 ? 17.466 2.577 -10.068 1.00 62.81 112 MET A N 1
ATOM 833 C CA . MET A 1 112 ? 18.835 2.887 -10.474 1.00 62.81 112 MET A CA 1
ATOM 834 C C . MET A 1 112 ? 19.368 1.655 -11.192 1.00 62.81 112 MET A C 1
ATOM 836 O O . MET A 1 112 ? 19.682 0.635 -10.579 1.00 62.81 112 MET A O 1
ATOM 840 N N . ARG A 1 113 ? 19.393 1.735 -12.517 1.00 56.38 113 ARG A N 1
ATOM 841 C CA . ARG A 1 113 ? 20.073 0.766 -13.355 1.00 56.38 113 ARG A CA 1
ATOM 842 C C . ARG A 1 113 ? 21.556 1.066 -13.193 1.00 56.38 113 ARG A C 1
ATOM 844 O O . ARG A 1 113 ? 22.009 2.106 -13.655 1.00 56.38 113 ARG A O 1
ATOM 851 N N . ALA A 1 114 ? 22.275 0.207 -12.471 1.00 50.81 114 ALA A N 1
ATOM 852 C CA . ALA A 1 114 ? 23.728 0.214 -12.549 1.00 50.81 114 ALA A CA 1
ATOM 853 C C . ALA A 1 114 ? 24.074 0.024 -14.033 1.00 50.81 114 ALA A C 1
ATOM 855 O O . ALA A 1 114 ? 23.649 -0.960 -14.645 1.00 50.81 114 ALA A O 1
ATOM 856 N N . LEU A 1 115 ? 24.692 1.041 -14.633 1.00 41.06 115 LEU A N 1
ATOM 857 C CA . LEU A 1 115 ? 25.293 0.916 -15.954 1.00 41.06 115 LEU A CA 1
ATOM 858 C C . LEU A 1 115 ? 26.433 -0.114 -15.849 1.00 41.06 115 LEU A C 1
ATOM 860 O O . LEU A 1 115 ? 27.036 -0.196 -14.775 1.00 41.06 115 LEU A O 1
ATOM 864 N N . PRO A 1 116 ? 26.647 -0.933 -16.895 1.00 52.88 116 PRO A N 1
ATOM 865 C CA . PRO A 1 116 ? 27.730 -1.911 -16.921 1.00 52.88 116 PRO A CA 1
ATOM 866 C C . PRO A 1 116 ? 29.103 -1.250 -16.777 1.00 52.88 116 PRO A C 1
ATOM 868 O O . PRO A 1 116 ? 29.241 -0.079 -17.206 1.00 52.88 116 PRO A O 1
#

Nearest PDB structures (foldseek):
  4v4w-assembly1_AT  TM=6.404E-01  e=5.546E+00  Escherichia coli
  4v5q-assembly1_AT  TM=5.277E-01  e=5.842E+00  Thermus thermophilus HB8
  1ibl-assembly1_T  TM=2.653E-01  e=2.069E+00  Thermus thermophilus

pLDDT: mean 82.04, std 15.69, range [41.06, 97.81]

=== Feature glossary ===
Key to the feature types in this record:

— What the protein is —

Primary structure: the covalent order of the twenty standard amino acids along the backbone. Two proteins with the same sequence will (almost always) fold to the same structure; two with 30% identity often share a fold but not the details.

Database cross-references. InterPro integrates a dozen domain/family signature databases into unified entries with residue-range hits. GO terms attach function/process/location labels with evidence codes. CATH codes position the fold in a four-level structural taxonomy. Organism is the NCBI-taxonomy species name.

— Where its atoms are —

The mmCIF block holds the 3D Cartesian coordinates of each backbone atom (N, Cα, C, O) in ångströms. mmCIF is the PDB's canonical archive format — a tagged-loop text representation of the atomic model.

Six rendered views show the 3D structure from the faces of a cube — i.e. along ±x, ±y, ±z. Rendering representation is drawn randomly per protein from cartoon (secondary-structure ribbons), sticks (backbone bonds), or molecular surface; coloring is either N→C rainbow (blue at the N-terminus through red at the C-terminus) or one color per chain.

— Local backbone conformation —

DSSP 8-state secondary structure assigns each residue one of H (α-helix), G (3₁₀-helix), I (π-helix), E (extended β-strand), B (isolated β-bridge), T (hydrogen-bonded turn), S (bend), or '-' (coil). The assignment is computed from backbone hydrogen-bond geometry via the Kabsch–Sander algorithm.

P-SEA three-state annotation labels each residue as helix, strand, or coil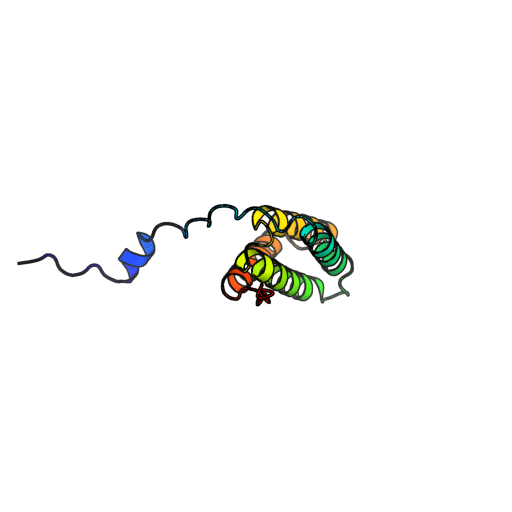 based purely on the geometry of the Cα trace. It serves as a fallback when the full backbone (and thus DSSP) is unavailable.

The φ/ψ torsion pair specifies the backbone conformation at each residue. φ rotates about the N–Cα bond, ψ about the Cα–C bond. Steric clashes forbid most of the (φ, ψ) plane — the allowed regions (α-helix basin, β-sheet basin, left-handed helix) are the Ramachandran-allowed regions.

— Global shape and packing —

The geometric summary reports three shape descriptors. Rg (radius of gyration) measures how spread out the Cα atoms are about their centre of mass; compact globular proteins have small Rg, elongated or unfolded ones large. Cα contacts (<8 Å, |i−j|>4) count long-range residue pairs in spatial proximity — high for tightly packed folds, near zero for rods or random coil. The bounding-box extents give the protein's footprint along x, y, z in Å.

Accessible surface area quantifies burial. A residue with SASA near zero is packed into the hydrophobic core; one with SASA >100 Å² sits on the surface. Computed here via the Shrake–Rupley numerical algorithm with a 1.4 Å probe.

Plot images: a contact map (which residues are close in 3D, as an N×N binary image), a Ramachandran scatter (backbone torsion angles, revealing secondary-structure composition at a glance), and — for AlphaFold structures — a PAE heatmap (pairwise prediction confidence).

— Structural neighborhood —

The Foldseek 3Di string encodes local tertiary geometry as a 20-letter alphabet — one character per residue — derived from the relative positions of nearby Cα atoms. Unlike the amino-acid sequence, 3Di is a direct function of the 3D structure, so two proteins with the same fold have similar 3Di strings even at low sequence identity.

Nearest PDB neighbors are the top structural matches found by Foldseek when searching this structure against the entire Protein Data Bank. Each hit reports a TM-score (0 to 1; >0.5 almost always implies the same fold) and an E-value. These are *structural* homologs — they may share no detectable sequence similarity.

— Confidence and disorder —

For AlphaFold models, the B-factor field carries pLDDT — the model's own estimate of local accuracy on a 0–100 scale. Regions with pLDDT<50 should be treated as essentially unmodeled; they often correspond to intrinsically disordered segments.

B-factor (Debye–Waller factor) reflects atomic displacement in the crystal lattice. It is an experimental observable (units Å²), not a prediction; low values mean the atom is pinned down, high values mean it moves or is heterogeneous across the crystal.

Predicted aligned error is AlphaFold's pairwise confidence. Unlike pLDDT (per-residue), PAE is per-residue-pair and captures whether two parts of the structure are correctly placed relative to each other. Units are ångströms of expected positional error.